Protein AF-A0A925IJ90-F1 (afdb_monomer_lite)

pLDDT: mean 88.99, std 8.92, range [55.16, 96.31]

Secondary structure (DSSP, 8-state):
--TTHHHHHHHHHHHSPPPPPEEETTEEE---------------

Sequence (44 aa):
HGYGMEEEAIKVIKKGPKWEPAVQNGRQVKAYRKQPITFQVTGE

Structure (mmCIF, N/CA/C/O backbone):
data_AF-A0A925IJ90-F1
#
_entry.id   AF-A0A925IJ90-F1
#
loop_
_atom_site.group_PDB
_atom_site.id
_atom_site.type_symbol
_atom_site.label_atom_id
_atom_site.label_alt_id
_atom_site.label_comp_id
_atom_site.label_asym_id
_atom_site.label_entity_id
_atom_site.label_seq_id
_atom_site.pdbx_PDB_ins_code
_atom_site.Cartn_x
_atom_site.Cartn_y
_atom_site.Cartn_z
_atom_site.occupancy
_atom_site.B_iso_or_equiv
_at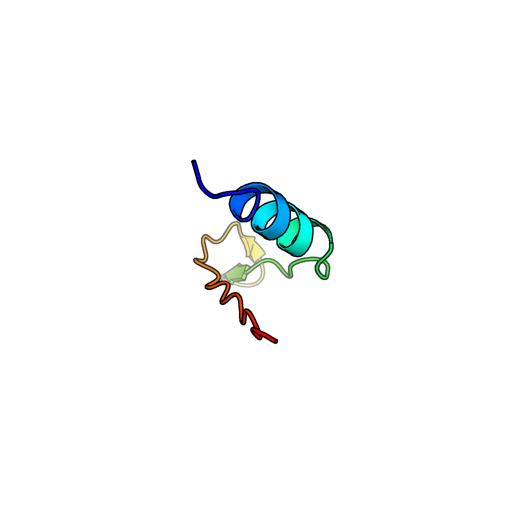om_site.auth_seq_id
_atom_site.auth_comp_id
_atom_site.auth_asym_id
_atom_site.auth_atom_id
_atom_site.pdbx_PDB_model_num
ATOM 1 N N . HIS A 1 1 ? 17.946 0.022 -8.074 1.00 55.16 1 HIS A N 1
ATOM 2 C CA . HIS A 1 1 ? 16.912 0.995 -7.662 1.00 55.16 1 HIS A CA 1
ATOM 3 C C . HIS A 1 1 ? 15.796 0.966 -8.696 1.00 55.16 1 HIS A C 1
ATOM 5 O O . HIS A 1 1 ? 16.125 0.977 -9.875 1.00 55.16 1 HIS A O 1
ATOM 11 N N . GLY A 1 2 ? 14.531 0.817 -8.283 1.00 66.00 2 GLY A N 1
ATOM 12 C CA . GLY A 1 2 ? 13.385 0.395 -9.108 1.00 66.00 2 GLY A CA 1
ATOM 13 C C . GLY A 1 2 ? 12.879 1.357 -10.195 1.00 66.00 2 GLY A C 1
ATOM 14 O O . GLY A 1 2 ? 11.676 1.400 -10.423 1.00 66.00 2 GLY A O 1
ATOM 15 N N . TYR A 1 3 ? 13.756 2.122 -10.859 1.00 79.94 3 TYR A N 1
ATOM 16 C CA . TYR A 1 3 ? 13.452 2.953 -12.039 1.00 79.94 3 TYR A CA 1
ATOM 17 C C . TYR A 1 3 ? 12.209 3.870 -11.913 1.00 79.94 3 TYR A C 1
ATOM 19 O O . TYR A 1 3 ? 11.548 4.143 -12.910 1.00 79.94 3 TYR A O 1
ATOM 27 N N . GLY A 1 4 ? 11.868 4.347 -10.708 1.00 85.62 4 GLY A N 1
ATOM 28 C CA . GLY A 1 4 ? 10.699 5.212 -10.473 1.00 85.62 4 GLY A CA 1
ATOM 29 C C . GLY A 1 4 ? 9.377 4.483 -10.172 1.00 85.62 4 GLY A C 1
ATOM 30 O O . GLY A 1 4 ? 8.352 5.127 -9.937 1.00 85.62 4 GLY A O 1
ATOM 31 N N . MET A 1 5 ? 9.357 3.144 -10.193 1.00 87.94 5 MET A N 1
ATOM 32 C CA . MET A 1 5 ? 8.133 2.356 -9.979 1.00 87.94 5 MET A CA 1
ATOM 33 C C . MET A 1 5 ? 7.633 2.414 -8.529 1.00 87.94 5 MET A C 1
ATOM 35 O O . MET A 1 5 ? 6.428 2.345 -8.282 1.00 87.94 5 MET A O 1
ATOM 39 N N . GLU A 1 6 ? 8.545 2.555 -7.567 1.00 90.75 6 GLU A N 1
ATOM 40 C CA . GLU A 1 6 ? 8.233 2.640 -6.136 1.00 90.75 6 GLU A CA 1
ATOM 41 C C . GLU A 1 6 ? 7.485 3.945 -5.822 1.00 90.75 6 GLU A C 1
ATOM 43 O O . GLU A 1 6 ? 6.450 3.947 -5.149 1.00 90.75 6 GLU A O 1
ATOM 48 N N . GLU A 1 7 ? 7.968 5.059 -6.372 1.00 92.50 7 GLU A N 1
ATOM 49 C CA . GLU A 1 7 ? 7.364 6.378 -6.235 1.00 92.50 7 GLU A CA 1
ATOM 50 C C . GLU A 1 7 ? 5.968 6.419 -6.861 1.00 92.50 7 GLU A C 1
ATOM 52 O O . GLU A 1 7 ? 5.029 6.948 -6.252 1.00 92.50 7 GLU A O 1
ATOM 57 N N . GLU A 1 8 ? 5.800 5.821 -8.045 1.00 91.94 8 GLU A N 1
ATOM 58 C CA . GLU A 1 8 ? 4.499 5.785 -8.709 1.00 91.94 8 GLU A CA 1
ATOM 59 C C . GLU A 1 8 ? 3.512 4.873 -7.965 1.00 91.94 8 GLU A C 1
ATOM 61 O O . GLU A 1 8 ? 2.353 5.254 -7.788 1.00 91.94 8 GLU A O 1
ATOM 66 N N . ALA A 1 9 ? 3.961 3.736 -7.417 1.00 92.06 9 ALA A N 1
ATOM 67 C CA . ALA A 1 9 ? 3.130 2.889 -6.558 1.00 92.06 9 ALA A CA 1
ATOM 68 C C . ALA A 1 9 ? 2.593 3.661 -5.336 1.00 92.06 9 ALA A C 1
ATOM 70 O O . ALA A 1 9 ? 1.393 3.621 -5.047 1.00 92.06 9 ALA A O 1
ATOM 71 N N . ILE A 1 10 ? 3.450 4.427 -4.647 1.00 92.38 10 ILE A N 1
ATOM 72 C CA . ILE A 1 10 ? 3.038 5.273 -3.512 1.00 92.38 10 ILE A CA 1
ATOM 73 C C . ILE A 1 10 ? 2.039 6.343 -3.965 1.00 92.38 10 ILE A C 1
ATOM 75 O O . ILE A 1 10 ? 1.039 6.604 -3.286 1.00 92.38 10 ILE A O 1
ATOM 79 N N . LYS A 1 11 ? 2.300 6.982 -5.106 1.00 94.00 11 LYS A N 1
ATOM 80 C CA . LYS A 1 11 ? 1.452 8.043 -5.652 1.00 94.00 11 LYS A CA 1
ATOM 81 C C . LYS A 1 11 ? 0.061 7.533 -6.021 1.00 94.00 11 LYS A C 1
ATOM 83 O O . LYS A 1 11 ? -0.913 8.209 -5.695 1.00 94.00 11 LYS A O 1
ATOM 88 N N . VAL A 1 12 ? -0.052 6.352 -6.627 1.00 93.19 12 VAL A N 1
ATOM 89 C CA . VAL A 1 12 ? -1.344 5.728 -6.956 1.00 93.19 12 VAL A CA 1
ATOM 90 C C . VAL A 1 12 ? -2.151 5.439 -5.690 1.00 93.19 12 VA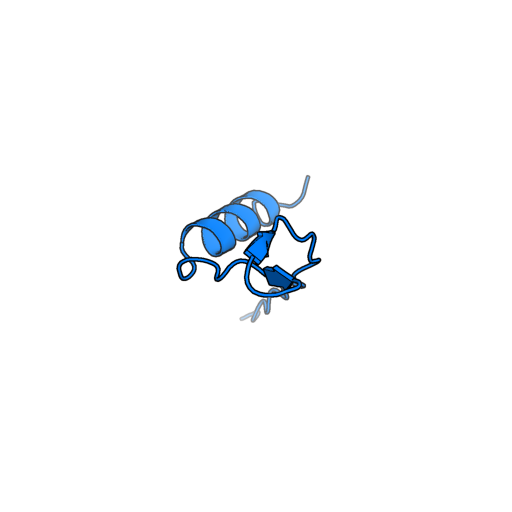L A C 1
ATOM 92 O O . VAL A 1 12 ? -3.315 5.825 -5.619 1.00 93.19 12 VAL A O 1
ATOM 95 N N . ILE A 1 13 ? -1.534 4.860 -4.653 1.00 92.44 13 ILE A N 1
ATOM 96 C CA . ILE A 1 13 ? -2.218 4.596 -3.374 1.00 92.44 13 ILE A CA 1
ATOM 97 C C . ILE A 1 13 ? -2.734 5.890 -2.727 1.00 92.44 13 ILE A C 1
ATOM 99 O O . ILE A 1 13 ? -3.855 5.915 -2.219 1.00 92.44 13 ILE A O 1
ATOM 103 N N . LYS A 1 14 ? -1.954 6.979 -2.777 1.00 92.69 14 LYS A N 1
ATOM 104 C CA . LYS A 1 14 ? -2.357 8.296 -2.246 1.00 92.69 14 LYS A CA 1
ATOM 105 C C . LYS A 1 14 ? -3.457 8.976 -3.064 1.00 92.69 14 LYS A C 1
ATOM 107 O O . LYS A 1 14 ? -4.262 9.703 -2.492 1.00 92.69 14 LYS A O 1
ATOM 112 N N . LYS A 1 15 ? -3.466 8.780 -4.385 1.00 93.88 15 LYS A N 1
ATOM 113 C CA . LYS A 1 15 ? -4.491 9.315 -5.298 1.00 93.88 15 LYS A CA 1
ATOM 114 C C . LYS A 1 15 ? -5.768 8.472 -5.341 1.00 93.88 15 LYS A C 1
ATOM 116 O O . LYS A 1 15 ? -6.742 8.900 -5.954 1.00 93.88 15 LYS A O 1
ATOM 121 N N . GLY A 1 16 ? -5.749 7.282 -4.745 1.00 89.44 16 GLY A N 1
ATOM 122 C CA . GLY A 1 16 ? -6.894 6.387 -4.682 1.00 89.44 16 GLY A CA 1
ATOM 123 C C . GLY A 1 16 ? -8.077 6.965 -3.894 1.00 89.44 16 GLY A C 1
ATOM 124 O O . GLY A 1 16 ? -7.995 8.054 -3.318 1.00 89.44 16 GLY A O 1
ATOM 125 N N . PRO A 1 17 ? -9.200 6.231 -3.851 1.00 90.94 17 PRO A N 1
ATOM 126 C CA . PRO A 1 17 ? -10.354 6.632 -3.059 1.00 90.94 17 PRO A CA 1
ATOM 127 C C . PRO A 1 17 ? -10.005 6.696 -1.566 1.00 90.94 17 PRO A C 1
ATOM 129 O O . PRO A 1 17 ? -9.022 6.114 -1.100 1.00 90.94 17 PRO A O 1
ATOM 132 N N . LYS A 1 18 ? -10.848 7.385 -0.787 1.00 89.88 18 LYS A N 1
ATOM 133 C CA . LYS A 1 18 ? -10.756 7.318 0.675 1.00 89.88 18 LYS A CA 1
ATOM 134 C C . LYS A 1 18 ? -10.936 5.864 1.108 1.00 89.88 18 LYS A C 1
ATOM 136 O O . LYS A 1 18 ? -11.906 5.219 0.726 1.00 89.88 18 LYS A O 1
ATOM 141 N N . TRP A 1 19 ? -9.994 5.365 1.899 1.00 88.44 19 TRP A N 1
ATOM 142 C CA . TRP A 1 19 ? -10.025 3.996 2.392 1.00 88.44 19 TRP A CA 1
ATOM 143 C C . TRP A 1 19 ? -11.086 3.877 3.481 1.00 88.44 19 TRP A C 1
ATOM 145 O O . TRP A 1 19 ? -11.041 4.611 4.471 1.00 88.44 19 TRP A O 1
ATOM 155 N N . GLU A 1 20 ? -12.022 2.950 3.307 1.00 90.88 20 GLU A N 1
ATOM 156 C CA . GLU A 1 20 ? -12.956 2.600 4.369 1.00 90.88 20 GLU A CA 1
ATOM 157 C C . GLU A 1 20 ? -12.216 1.785 5.441 1.00 90.88 20 GLU A C 1
ATOM 159 O O . GLU A 1 20 ? -11.569 0.779 5.123 1.00 90.88 20 GLU A O 1
ATOM 164 N N . PRO A 1 21 ? -12.248 2.213 6.711 1.00 92.88 21 PRO A N 1
ATOM 165 C CA . PRO A 1 21 ? -11.599 1.480 7.783 1.00 92.88 21 PRO A CA 1
ATOM 166 C C . PRO A 1 21 ? -12.325 0.163 8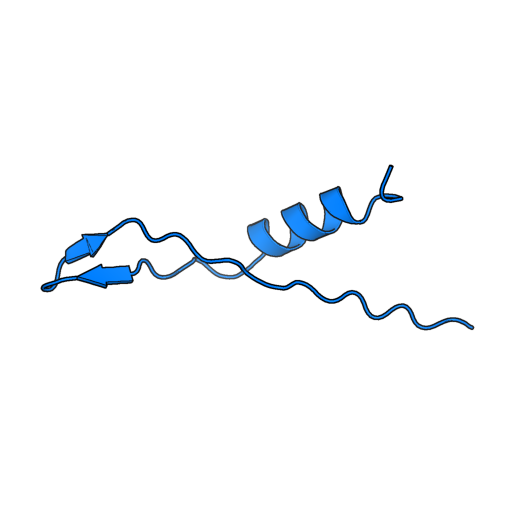.051 1.00 92.88 21 PRO A C 1
ATOM 168 O O . PRO A 1 21 ? -13.532 0.033 7.851 1.00 92.88 21 PRO A O 1
ATOM 171 N N . ALA A 1 22 ? -11.588 -0.821 8.562 1.00 94.81 22 ALA A N 1
ATOM 172 C CA . ALA A 1 22 ? -12.196 -2.073 8.982 1.00 94.81 22 ALA A CA 1
ATOM 173 C C . ALA A 1 22 ? -13.130 -1.837 10.176 1.00 94.81 22 ALA A C 1
ATOM 175 O O . ALA A 1 22 ? -12.847 -1.013 11.047 1.00 94.81 22 ALA A O 1
ATOM 176 N N . VAL A 1 23 ? -14.219 -2.601 10.239 1.00 96.31 23 VAL A N 1
ATOM 177 C CA . VAL A 1 23 ? -15.174 -2.557 11.349 1.00 96.31 23 VAL A CA 1
ATOM 178 C C . VAL A 1 23 ? -15.054 -3.837 12.166 1.00 96.31 23 VAL A C 1
ATOM 180 O O . VAL A 1 23 ? -15.170 -4.936 11.631 1.00 96.31 23 VAL A O 1
ATOM 183 N N . GLN A 1 24 ? -14.841 -3.695 13.472 1.00 95.19 24 GLN A N 1
ATOM 184 C CA . GLN A 1 24 ? -14.891 -4.793 14.436 1.00 95.19 24 GLN A CA 1
ATOM 185 C C . GLN A 1 24 ? -15.858 -4.420 15.559 1.00 95.19 24 GLN A C 1
ATOM 187 O O . GLN A 1 24 ? -15.709 -3.371 16.183 1.00 95.19 24 GLN A O 1
ATOM 192 N N . ASN A 1 25 ? -16.867 -5.261 15.805 1.00 94.88 25 ASN A N 1
ATOM 193 C CA . ASN A 1 25 ? -17.901 -5.033 16.828 1.00 94.88 25 ASN A CA 1
ATOM 194 C C . ASN A 1 25 ? -18.556 -3.638 16.740 1.00 94.88 25 ASN A C 1
ATOM 196 O O . ASN A 1 25 ? -18.749 -2.961 17.749 1.00 94.88 25 ASN A O 1
ATOM 200 N N . GLY A 1 26 ? -18.835 -3.171 15.519 1.00 95.44 26 GLY A N 1
ATOM 201 C CA . GLY A 1 26 ? -19.435 -1.854 15.270 1.00 95.44 26 GLY A CA 1
ATOM 202 C C . GLY A 1 26 ? -18.487 -0.660 15.441 1.00 95.44 26 GLY A C 1
ATOM 203 O O . GLY A 1 26 ? -18.929 0.481 15.341 1.00 95.44 26 GLY A O 1
ATOM 204 N N . ARG A 1 27 ? -17.188 -0.887 15.685 1.00 95.75 27 ARG A N 1
ATOM 205 C CA . ARG A 1 27 ? -16.175 0.170 15.829 1.00 95.75 27 ARG A CA 1
ATOM 206 C C . ARG A 1 27 ? -15.177 0.144 14.678 1.00 95.75 27 ARG A C 1
ATOM 208 O O . ARG A 1 27 ? -14.730 -0.921 14.263 1.00 95.75 27 ARG A O 1
ATOM 215 N N . GLN A 1 28 ? -14.804 1.328 14.198 1.00 96.19 28 GLN A N 1
ATOM 216 C CA . GLN A 1 28 ? -13.755 1.490 13.192 1.00 96.19 28 GLN A CA 1
ATOM 217 C C . GLN A 1 28 ? -12.388 1.215 13.828 1.00 96.19 28 GLN A C 1
ATOM 219 O O . GLN A 1 28 ? -12.052 1.796 14.862 1.00 96.19 28 GLN A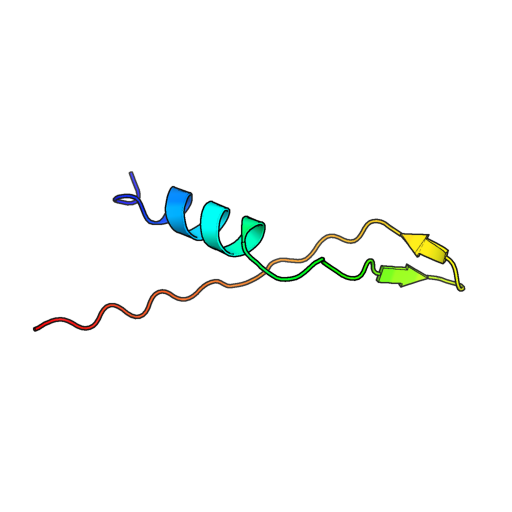 O 1
ATOM 224 N N . VAL A 1 29 ? -11.600 0.334 13.216 1.00 95.56 29 VAL A N 1
ATOM 225 C CA . VAL A 1 29 ? -10.281 -0.078 13.708 1.00 95.56 29 VAL A CA 1
ATOM 226 C C . VAL A 1 29 ? -9.219 0.056 12.622 1.00 95.56 29 VAL A C 1
ATOM 228 O O . VAL A 1 29 ? -9.499 -0.003 11.423 1.00 95.56 29 VAL A O 1
ATOM 231 N N . LYS A 1 30 ? -7.962 0.216 13.047 1.00 93.31 30 LYS A N 1
ATOM 232 C CA . LYS A 1 30 ? -6.815 0.148 12.137 1.00 93.31 30 LYS A CA 1
ATOM 233 C C . LYS A 1 30 ? -6.640 -1.297 11.675 1.00 93.31 30 LYS A C 1
ATOM 235 O O . LYS A 1 30 ? -6.579 -2.202 12.502 1.00 93.31 30 LYS A O 1
ATOM 240 N N . ALA A 1 31 ? -6.520 -1.498 10.368 1.00 91.94 31 ALA A N 1
ATOM 241 C CA . ALA A 1 31 ? -6.254 -2.800 9.776 1.00 91.94 31 ALA A CA 1
ATOM 242 C C . ALA A 1 31 ? -5.088 -2.708 8.795 1.00 91.94 31 ALA A C 1
ATOM 244 O O . ALA A 1 31 ? -4.972 -1.745 8.037 1.00 91.94 31 ALA A O 1
ATOM 245 N N . TYR A 1 32 ? -4.240 -3.733 8.802 1.00 91.62 32 TYR A N 1
ATOM 246 C CA . TYR A 1 32 ? -3.150 -3.869 7.847 1.00 91.62 32 TYR A CA 1
ATOM 247 C C . TYR A 1 32 ? -3.605 -4.743 6.683 1.00 91.62 32 TYR A C 1
ATOM 249 O O . TYR A 1 32 ? -4.093 -5.856 6.879 1.00 91.62 32 TYR A O 1
ATOM 257 N N . ARG A 1 33 ? -3.418 -4.250 5.459 1.00 88.69 33 ARG A N 1
ATOM 258 C CA . ARG A 1 33 ? -3.622 -5.016 4.228 1.00 88.69 33 ARG A CA 1
ATOM 259 C C . ARG A 1 33 ? -2.423 -4.857 3.309 1.00 88.69 33 ARG A C 1
ATOM 261 O O . ARG A 1 33 ? -1.827 -3.787 3.235 1.00 88.69 33 ARG A O 1
ATOM 268 N N . LYS A 1 34 ? -2.102 -5.931 2.589 1.00 92.00 34 LYS A N 1
ATOM 269 C CA . LYS A 1 34 ? -1.161 -5.901 1.469 1.00 92.00 34 LYS A CA 1
ATOM 270 C C . LYS A 1 34 ? -1.968 -5.715 0.191 1.00 92.00 34 LYS A C 1
ATOM 272 O O . LYS A 1 34 ? -2.759 -6.588 -0.153 1.00 92.00 34 LYS A O 1
ATOM 277 N N . GLN A 1 35 ? -1.784 -4.582 -0.476 1.00 90.31 35 GLN A N 1
ATOM 278 C CA . GLN A 1 35 ? -2.397 -4.317 -1.771 1.00 90.31 35 GLN A CA 1
ATOM 279 C C . GLN A 1 35 ? -1.388 -4.675 -2.871 1.00 90.31 35 GLN A C 1
ATOM 281 O O . GLN A 1 35 ? -0.379 -3.978 -2.986 1.00 90.31 35 GLN A O 1
ATOM 286 N N . PRO A 1 36 ? -1.603 -5.748 -3.655 1.00 92.12 36 PRO A N 1
ATOM 287 C CA . PRO A 1 36 ? -0.762 -6.013 -4.812 1.00 92.12 36 PRO A CA 1
ATOM 288 C C . PRO A 1 36 ? -0.990 -4.929 -5.872 1.00 92.12 36 PRO A C 1
ATOM 290 O O . PRO A 1 36 ? -2.131 -4.544 -6.143 1.00 92.12 36 PRO A O 1
ATOM 293 N N . ILE A 1 37 ? 0.107 -4.440 -6.449 1.00 90.38 37 ILE A N 1
ATOM 294 C CA . ILE A 1 37 ? 0.126 -3.516 -7.586 1.00 90.38 37 ILE A CA 1
ATOM 295 C C . ILE A 1 37 ? 0.875 -4.229 -8.708 1.00 90.38 37 ILE A C 1
ATOM 297 O O . ILE A 1 37 ? 2.025 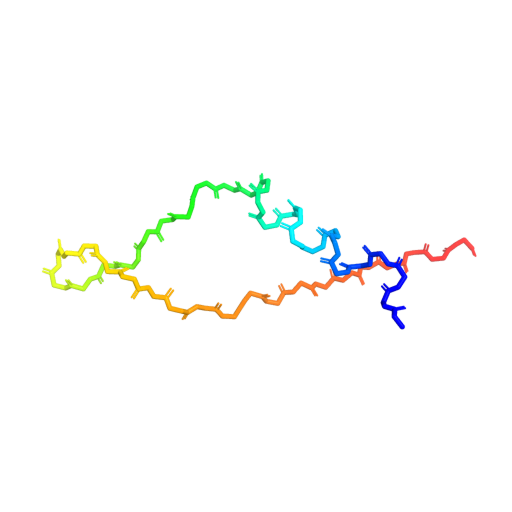-4.631 -8.529 1.00 90.38 37 ILE A O 1
ATOM 301 N N . THR A 1 38 ? 0.217 -4.393 -9.852 1.00 91.38 38 THR A N 1
ATOM 302 C CA . THR A 1 38 ? 0.804 -4.997 -11.049 1.00 91.38 38 THR A CA 1
ATOM 303 C C . THR A 1 38 ? 0.985 -3.910 -12.093 1.00 91.38 38 THR A C 1
ATOM 305 O O . THR A 1 38 ? 0.019 -3.261 -12.487 1.00 91.38 38 THR A O 1
ATOM 308 N N . PHE A 1 39 ? 2.220 -3.717 -12.543 1.00 88.75 39 PHE A N 1
ATOM 309 C CA . PHE A 1 39 ? 2.519 -2.839 -13.665 1.00 88.75 39 PHE A CA 1
ATOM 310 C C . PHE A 1 39 ? 2.458 -3.656 -14.949 1.00 88.75 39 PHE A C 1
ATOM 312 O O . PHE A 1 39 ? 3.188 -4.636 -15.096 1.00 88.75 39 PHE A O 1
ATOM 319 N N . GLN A 1 40 ? 1.594 -3.254 -15.876 1.00 90.25 40 GLN A N 1
ATOM 320 C CA . GLN A 1 40 ? 1.603 -3.789 -17.229 1.00 90.25 40 GLN A CA 1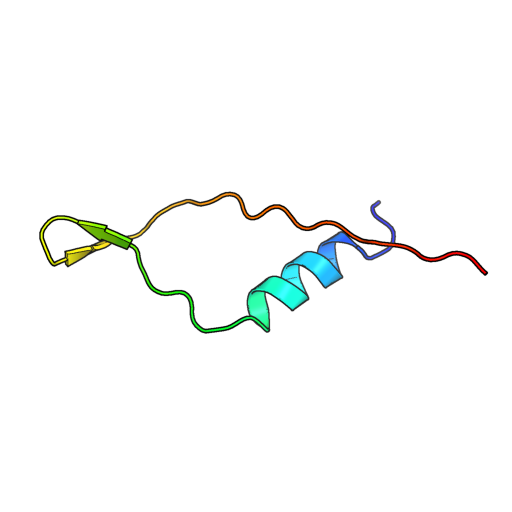
ATOM 321 C C . GLN A 1 40 ? 2.382 -2.819 -18.110 1.00 90.25 40 GLN A C 1
ATOM 323 O O . GLN A 1 40 ? 1.922 -1.713 -18.382 1.00 90.25 40 GLN A O 1
ATOM 328 N N . VAL A 1 41 ? 3.576 -3.231 -18.522 1.00 87.00 41 VAL A N 1
ATOM 329 C CA . VAL A 1 41 ? 4.396 -2.475 -19.467 1.00 87.00 41 VAL A CA 1
ATOM 330 C C . VAL A 1 41 ? 4.130 -3.053 -20.847 1.00 87.00 41 VAL A C 1
ATOM 332 O O . VAL A 1 41 ? 4.478 -4.199 -21.122 1.00 87.00 41 VAL A O 1
ATOM 335 N N . THR A 1 42 ? 3.467 -2.285 -21.700 1.00 85.75 42 THR A N 1
ATOM 336 C CA . THR A 1 42 ? 3.370 -2.601 -23.124 1.00 85.75 42 THR A CA 1
ATOM 337 C C . THR A 1 42 ? 4.628 -2.071 -23.798 1.00 85.75 42 THR A C 1
ATOM 339 O O . THR A 1 42 ? 4.887 -0.870 -23.738 1.00 85.75 42 THR A O 1
ATOM 342 N N . GLY A 1 43 ? 5.427 -2.965 -24.376 1.00 78.44 43 GLY A N 1
ATOM 343 C CA . GLY A 1 43 ? 6.471 -2.562 -25.314 1.00 78.44 43 GLY A CA 1
ATOM 344 C C . GLY A 1 43 ? 5.840 -2.158 -26.644 1.00 78.44 43 GLY A C 1
ATOM 345 O O . GLY A 1 43 ? 4.810 -2.723 -27.020 1.00 78.44 43 GLY A O 1
ATOM 346 N N . GLU A 1 44 ? 6.445 -1.185 -27.318 1.00 56.72 44 GLU A N 1
ATOM 347 C CA . GLU A 1 44 ? 6.326 -1.063 -28.776 1.00 56.72 44 GLU A CA 1
ATOM 348 C C . GLU A 1 44 ? 7.218 -2.104 -29.462 1.00 56.72 44 GLU A C 1
ATOM 350 O O . GLU A 1 44 ? 8.316 -2.387 -28.922 1.00 56.72 44 GLU A O 1
#

Radius of gyration: 15.12 Å; chains: 1; bounding box: 36×15×46 Å

Foldseek 3Di:
DPPCPVVVVVVCVVVDDDDQADDDPNDGDHDDDDDDDDDDDDDD